Protein AF-A0A6N9TR07-F1 (afdb_monomer)

Mean predicted aligned error: 12.0 Å

Solvent-accessible surface area (backbone atoms only — not comparable to full-atom values): 9710 Å² total; per-residue (Å²): 138,83,46,54,60,79,82,47,52,89,30,38,37,91,89,38,83,56,28,36,46,48,57,87,71,47,67,64,50,54,46,50,70,76,35,57,68,59,59,42,50,56,56,32,53,70,64,46,66,79,56,74,81,61,88,52,68,69,60,45,54,52,50,51,54,51,48,40,55,45,44,37,52,46,45,49,59,71,68,31,60,33,25,37,43,31,35,38,37,31,66,84,80,42,35,33,34,42,28,30,69,74,42,97,60,66,50,77,41,55,51,90,62,45,48,39,38,31,54,90,52,30,29,41,35,42,94,93,44,66,32,39,42,62,61,87,51,50,54,58,51,59,55,70,44,83,91,61,70,73,43,67,42,86,54,73,65,23,49,52,49,52,52,52,41,54,54,51,40,54,62,50,64,104

pLDDT: mean 71.45, std 15.42, range [40.66, 93.44]

Organism: Dissulfurirhabdus thermomarina (NCBI:txid1765737)

Foldseek 3Di:
DAFDCVVQVVQADPVDNQKGKDAPPDPVLVCCLVCVPVVLVVQLVVVCVVLPPDPDPVVSVVSSVVSSVCSSVVCCVPVFPQAARMWMAGNVQQKIWGHGSPDPGTDIDRVVQWAWEAEPFTWIDHDPDIHGYHLVCVLVCVNRDPPHDHHFDDDPVSVVSVVVSVVVNVVRRD

Nearest PDB structures (foldseek):
  8b6f-assembly1_A6  TM=5.360E-01  e=3.672E-02  Tetrahymena thermophila SB210
  7w5z-assembly1_b  TM=3.096E-01  e=2.858E-02  Tetrahymena thermophila
  8gym-assembly1_b  TM=3.052E-01  e=2.258E-01  Tetrahymena thermophila SB210
  8bqs-assembly1_Do  TM=2.911E-01  e=1.757E-01  Tetrahymena thermophila SB210
  8gym-assembly1_T7  TM=3.828E-01  e=3.781E+00  Tetrahymena thermophila SB210

Radius of gyration: 19.46 Å; Cα contacts (8 Å, |Δi|>4): 229; chains: 1; bounding box: 45×35×60 Å

Structure (mmCIF, N/CA/C/O backbone):
data_AF-A0A6N9TR07-F1
#
_entry.id   AF-A0A6N9TR07-F1
#
loop_
_atom_site.group_PDB
_atom_site.id
_atom_site.type_symbol
_atom_site.label_atom_id
_atom_site.label_alt_id
_atom_site.label_comp_id
_atom_site.label_asym_id
_atom_site.label_entity_id
_atom_site.label_seq_id
_atom_site.pdbx_PDB_ins_code
_atom_site.Cartn_x
_atom_site.Cartn_y
_atom_site.Cartn_z
_atom_site.occupancy
_atom_site.B_iso_or_equiv
_atom_site.auth_seq_id
_atom_site.auth_comp_id
_atom_site.auth_asym_id
_atom_site.auth_atom_id
_atom_site.pdbx_PDB_model_num
ATOM 1 N N . MET A 1 1 ? -9.489 -8.474 19.085 1.00 40.66 1 MET A N 1
ATOM 2 C CA . MET A 1 1 ? -8.498 -8.009 20.083 1.00 40.66 1 MET A CA 1
ATOM 3 C C . MET A 1 1 ? -7.855 -6.743 19.539 1.00 40.66 1 MET A C 1
ATOM 5 O O . MET A 1 1 ? -7.512 -6.731 18.364 1.00 40.66 1 MET A O 1
ATOM 9 N N . VAL A 1 2 ? -7.823 -5.672 20.336 1.00 45.69 2 VAL A N 1
ATOM 10 C CA . VAL A 1 2 ? -7.527 -4.293 19.898 1.00 45.69 2 VAL A CA 1
ATOM 11 C C . VAL A 1 2 ? -6.068 -3.963 20.218 1.00 45.69 2 VAL A C 1
ATOM 13 O O . VAL A 1 2 ? -5.644 -4.124 21.358 1.00 45.69 2 VAL A O 1
ATOM 16 N N . VAL A 1 3 ? -5.297 -3.527 19.221 1.00 53.12 3 VAL A N 1
ATOM 17 C CA . VAL A 1 3 ? -3.888 -3.139 19.392 1.00 53.12 3 VAL A CA 1
ATOM 18 C C . VAL A 1 3 ? -3.783 -1.889 20.285 1.00 53.12 3 VAL A C 1
ATOM 20 O O . VAL A 1 3 ? -4.550 -0.946 20.080 1.00 53.12 3 VAL A O 1
ATOM 23 N N . PRO A 1 4 ? -2.846 -1.830 21.255 1.00 53.12 4 PRO A N 1
ATOM 24 C CA . PRO A 1 4 ? -2.634 -0.657 22.093 1.00 53.12 4 PRO A CA 1
ATOM 25 C C . PRO A 1 4 ? -2.437 0.628 21.267 1.00 53.12 4 PRO A C 1
ATOM 27 O O . PRO A 1 4 ? -1.403 0.850 20.630 1.00 53.12 4 PRO A O 1
ATOM 30 N N . ILE A 1 5 ? -3.422 1.529 21.346 1.00 56.47 5 ILE A N 1
ATOM 31 C CA . ILE A 1 5 ? -3.503 2.798 20.596 1.00 56.47 5 ILE A CA 1
ATOM 32 C C . ILE A 1 5 ? -2.249 3.676 20.785 1.00 56.47 5 ILE A C 1
ATOM 34 O O . ILE A 1 5 ? -1.885 4.439 19.892 1.00 56.47 5 ILE A O 1
ATOM 38 N N . LYS A 1 6 ? -1.512 3.538 21.902 1.00 57.69 6 LYS A N 1
ATOM 39 C CA . LYS A 1 6 ? -0.297 4.329 22.189 1.00 57.69 6 LYS A CA 1
ATOM 40 C C . LYS A 1 6 ? 0.769 4.249 21.087 1.00 57.69 6 LYS A C 1
ATOM 42 O O . LYS A 1 6 ? 1.360 5.277 20.773 1.00 57.69 6 LYS A O 1
ATOM 47 N N . LYS A 1 7 ? 0.997 3.078 20.475 1.00 62.31 7 LYS A N 1
ATOM 48 C CA . LYS A 1 7 ? 1.994 2.912 19.390 1.00 62.31 7 LYS A CA 1
ATOM 49 C C . LYS A 1 7 ? 1.480 3.399 18.026 1.00 62.31 7 LYS A C 1
ATOM 51 O O . LYS A 1 7 ? 2.272 3.595 17.105 1.00 62.31 7 LYS A O 1
ATOM 56 N N . LEU A 1 8 ? 0.170 3.625 17.910 1.00 69.50 8 LEU A N 1
ATOM 57 C CA . LEU A 1 8 ? -0.511 4.064 16.691 1.00 69.50 8 LEU A CA 1
ATOM 58 C C . LEU A 1 8 ? -0.789 5.573 16.668 1.00 69.50 8 LEU A C 1
ATOM 60 O O . LEU A 1 8 ? -0.996 6.111 15.586 1.00 69.50 8 LEU A O 1
ATOM 64 N N . LYS A 1 9 ? -0.704 6.270 17.815 1.00 72.00 9 LYS A N 1
ATOM 65 C CA . LYS A 1 9 ? -0.893 7.733 17.924 1.00 72.00 9 LYS A CA 1
ATOM 66 C C . LYS A 1 9 ? -0.090 8.540 16.903 1.00 72.00 9 LYS A C 1
ATOM 68 O O . LYS A 1 9 ? -0.567 9.552 16.421 1.00 72.00 9 LYS A O 1
ATOM 73 N N . ARG A 1 10 ? 1.110 8.077 16.534 1.00 77.12 10 ARG A N 1
ATOM 74 C CA . ARG A 1 10 ? 1.965 8.751 15.538 1.00 77.12 10 ARG A CA 1
ATOM 75 C C . ARG A 1 10 ? 1.382 8.787 14.119 1.00 77.12 10 ARG A C 1
ATOM 77 O O . ARG A 1 10 ? 1.905 9.510 13.283 1.00 77.12 10 ARG A O 1
ATOM 84 N N . PHE A 1 11 ? 0.388 7.945 13.843 1.00 80.81 11 PHE A N 1
ATOM 85 C CA . PHE A 1 11 ? -0.334 7.881 12.575 1.00 80.81 11 PHE A CA 1
ATOM 86 C C . PHE A 1 11 ? -1.740 8.464 12.699 1.00 80.81 11 PHE A C 1
ATOM 88 O O . PHE A 1 11 ? -2.471 8.479 11.725 1.00 80.81 11 PHE A O 1
ATOM 95 N N . GLN A 1 12 ? -2.161 8.901 13.881 1.00 83.81 12 GLN A N 1
ATOM 96 C CA . GLN A 1 12 ? -3.470 9.507 14.068 1.00 83.81 12 GLN A CA 1
ATOM 97 C C . GLN A 1 12 ? -3.422 10.949 13.552 1.00 83.81 12 GLN A C 1
ATOM 99 O O . GLN A 1 12 ? -2.448 11.659 13.802 1.00 83.81 12 GLN A O 1
ATOM 104 N N . SER A 1 13 ? -4.442 11.371 12.806 1.00 84.44 13 SER A N 1
ATOM 105 C CA . SER A 1 13 ? -4.528 12.738 12.294 1.00 84.44 13 SER A CA 1
ATOM 106 C C . SER A 1 13 ? -4.644 13.730 13.450 1.00 84.44 13 SER A C 1
ATOM 108 O O . SER A 1 13 ? -5.431 13.522 14.374 1.00 84.44 13 SER A O 1
ATOM 110 N N . GLU A 1 14 ? -3.894 14.831 13.378 1.00 82.19 14 GLU A N 1
ATOM 111 C CA . GLU A 1 14 ? -3.935 15.909 14.377 1.00 82.19 14 GLU A CA 1
ATOM 112 C C . GLU A 1 14 ? -5.315 16.581 14.431 1.00 82.19 14 GLU A C 1
ATOM 114 O O . GLU A 1 14 ? -5.766 17.000 15.493 1.00 82.19 14 GLU A O 1
ATOM 119 N N . ASN A 1 15 ? -6.015 16.616 13.292 1.00 83.44 15 ASN A N 1
ATOM 120 C CA . ASN A 1 15 ? -7.305 17.290 13.149 1.00 83.44 15 ASN A CA 1
ATOM 121 C C . ASN A 1 15 ? -8.503 16.387 13.470 1.00 83.44 15 ASN A C 1
ATOM 123 O O . ASN A 1 15 ? -9.585 16.888 13.767 1.00 83.44 15 ASN A O 1
ATOM 127 N N . ASN A 1 16 ? -8.350 15.062 13.369 1.00 84.88 16 ASN A N 1
ATOM 128 C CA . ASN A 1 16 ? -9.442 14.126 13.626 1.00 84.88 16 ASN A CA 1
ATOM 129 C C . ASN A 1 16 ? -8.914 12.811 14.225 1.00 84.88 16 ASN A C 1
ATOM 131 O O . ASN A 1 16 ? -8.283 12.028 13.510 1.00 84.88 16 ASN A O 1
ATOM 135 N N . PRO A 1 17 ? -9.229 12.504 15.497 1.00 85.56 17 PRO A N 1
ATOM 136 C CA . PRO A 1 17 ? -8.739 11.297 16.151 1.00 85.56 17 PRO A CA 1
ATOM 137 C C . PRO A 1 17 ? -9.278 9.997 15.529 1.00 85.56 17 PRO A C 1
ATOM 139 O O . PRO A 1 17 ? -8.696 8.938 15.750 1.00 85.56 17 PRO A O 1
ATOM 142 N N . ASN A 1 18 ? -10.351 10.031 14.740 1.00 86.94 18 ASN A N 1
ATOM 143 C CA . ASN A 1 18 ? -10.876 8.828 14.085 1.00 86.94 18 ASN A CA 1
ATOM 144 C C . ASN A 1 18 ? -10.153 8.487 12.775 1.00 86.94 18 ASN A C 1
ATOM 146 O O . ASN A 1 18 ? -10.372 7.411 12.221 1.00 86.94 18 ASN A O 1
ATOM 150 N N . VAL A 1 19 ? -9.279 9.375 12.289 1.00 87.88 19 VAL A N 1
ATOM 151 C CA . VAL A 1 19 ? -8.564 9.202 11.023 1.00 87.88 19 VAL A CA 1
ATOM 152 C C . VAL A 1 19 ? -7.120 8.798 11.284 1.00 87.88 19 VAL A C 1
ATOM 154 O O . VAL A 1 19 ? -6.382 9.488 11.987 1.00 87.88 19 VAL A O 1
ATOM 157 N N . PHE A 1 20 ? -6.701 7.700 10.664 1.00 89.31 20 PHE A N 1
ATOM 158 C CA . PHE A 1 20 ? -5.312 7.266 10.610 1.00 89.31 20 PHE A CA 1
ATOM 159 C C . PHE A 1 20 ? -4.710 7.595 9.250 1.00 89.31 20 PHE A C 1
ATOM 161 O O . PHE A 1 20 ? -5.262 7.241 8.215 1.00 89.31 20 PHE A O 1
ATOM 168 N N . VAL A 1 21 ? -3.558 8.249 9.258 1.00 87.88 21 VAL A N 1
ATOM 169 C CA . VAL A 1 21 ? -2.809 8.700 8.094 1.00 87.88 21 VAL A CA 1
ATOM 170 C C . VAL A 1 21 ? -1.481 7.951 8.039 1.00 87.88 21 VAL A C 1
ATOM 172 O O . VAL A 1 21 ? -0.665 8.005 8.961 1.00 87.88 21 VAL A O 1
ATOM 175 N N . PHE A 1 22 ? -1.245 7.267 6.927 1.00 85.88 22 PHE A N 1
ATOM 176 C CA . PHE A 1 22 ? -0.006 6.558 6.632 1.00 85.88 22 PHE A CA 1
ATOM 177 C C . PHE A 1 22 ? 0.634 7.171 5.397 1.00 85.88 22 PHE A C 1
ATOM 179 O O . PHE A 1 22 ? 0.014 7.214 4.338 1.00 85.88 22 PHE A O 1
ATOM 186 N N . GLY A 1 23 ? 1.874 7.632 5.513 1.00 73.81 23 GLY A N 1
ATOM 187 C CA . GLY A 1 23 ? 2.553 8.362 4.445 1.00 73.81 23 GLY A CA 1
ATOM 188 C C . GLY A 1 23 ? 2.983 9.758 4.881 1.00 73.81 23 GLY A C 1
ATOM 189 O O . GLY A 1 23 ? 3.031 10.048 6.072 1.00 73.81 23 GLY A O 1
ATOM 190 N N . GLU A 1 24 ? 3.390 10.583 3.918 1.00 59.84 24 GLU A N 1
ATOM 191 C CA . GLU A 1 24 ? 3.980 11.932 4.093 1.00 59.84 24 GLU A CA 1
ATOM 192 C C . GLU A 1 24 ? 5.311 12.035 4.880 1.00 59.84 24 GLU A C 1
ATOM 194 O O . GLU A 1 24 ? 5.950 13.082 4.842 1.00 59.84 24 GLU A O 1
ATOM 199 N N . LYS A 1 25 ? 5.832 10.952 5.484 1.00 52.66 25 LYS A N 1
ATOM 200 C CA . LYS A 1 25 ? 7.207 10.902 6.049 1.00 52.66 25 LYS A CA 1
ATOM 201 C C . LYS A 1 25 ? 8.138 9.855 5.434 1.00 52.66 25 LYS A C 1
ATOM 203 O O . LYS A 1 25 ? 9.300 9.774 5.827 1.00 52.66 25 LYS A O 1
ATOM 208 N N . SER A 1 26 ? 7.667 9.036 4.493 1.00 52.06 26 SER A N 1
ATOM 209 C CA . SER A 1 26 ? 8.541 8.044 3.860 1.00 52.06 26 SER A CA 1
ATOM 210 C C . SER A 1 26 ? 9.559 8.759 2.971 1.00 52.06 26 SER A C 1
ATOM 212 O O . SER A 1 26 ? 9.189 9.370 1.966 1.00 52.06 26 SER A O 1
ATOM 214 N N . VAL A 1 27 ? 10.842 8.681 3.342 1.00 54.25 27 VAL A N 1
ATOM 215 C CA . VAL A 1 27 ? 11.964 9.281 2.595 1.00 54.25 27 VAL A CA 1
ATOM 216 C C . VAL A 1 27 ? 11.920 8.851 1.130 1.00 54.25 27 VAL A C 1
ATOM 218 O O . VAL A 1 27 ? 12.148 9.666 0.245 1.00 54.25 27 VAL A O 1
ATOM 221 N N . LEU A 1 28 ? 11.539 7.597 0.868 1.00 52.94 28 LEU A N 1
ATOM 222 C CA . LEU A 1 28 ? 11.411 7.054 -0.480 1.00 52.94 28 LEU A CA 1
ATOM 223 C C . LEU A 1 28 ? 10.208 7.636 -1.239 1.00 52.94 28 LEU A C 1
ATOM 225 O O . LEU A 1 28 ? 10.355 7.974 -2.407 1.00 52.94 28 LEU A O 1
ATOM 229 N N . ALA A 1 29 ? 9.042 7.801 -0.599 1.00 55.69 29 ALA A N 1
ATOM 230 C CA . ALA A 1 29 ? 7.888 8.455 -1.230 1.00 55.69 29 ALA A CA 1
ATOM 231 C C . ALA A 1 29 ? 8.213 9.899 -1.609 1.00 55.69 29 ALA A C 1
ATOM 233 O O . ALA A 1 29 ? 7.951 10.319 -2.731 1.00 55.69 29 ALA A O 1
ATOM 234 N N . ASN A 1 30 ? 8.829 10.629 -0.679 1.00 57.91 30 ASN A N 1
ATOM 235 C CA . ASN A 1 30 ? 9.204 12.021 -0.877 1.00 57.91 30 ASN A CA 1
ATOM 236 C C . ASN A 1 30 ? 10.288 12.144 -1.961 1.00 57.91 30 ASN A C 1
ATOM 238 O O . ASN A 1 30 ? 10.192 12.983 -2.847 1.00 57.91 30 ASN A O 1
ATOM 242 N N . TRP A 1 31 ? 11.278 11.248 -1.965 1.00 60.28 31 TRP A N 1
ATOM 243 C CA . TRP A 1 31 ? 12.305 11.204 -3.005 1.00 60.28 31 TRP A CA 1
ATOM 244 C C . TRP A 1 31 ? 11.723 10.871 -4.387 1.00 60.28 31 TRP A C 1
ATOM 246 O O . TRP A 1 31 ? 12.051 11.546 -5.355 1.00 60.28 31 TRP A O 1
ATOM 256 N N . VAL A 1 32 ? 10.816 9.892 -4.496 1.00 58.72 32 VAL A N 1
ATOM 257 C CA . VAL A 1 32 ? 10.156 9.537 -5.769 1.00 58.72 32 VAL A CA 1
ATOM 258 C C . VAL A 1 32 ? 9.274 10.679 -6.283 1.00 58.72 32 VAL A C 1
ATOM 260 O O . VAL A 1 32 ? 9.278 10.949 -7.483 1.00 58.72 32 VAL A O 1
ATOM 263 N N . LEU A 1 33 ? 8.549 11.364 -5.392 1.00 58.53 33 LEU A N 1
ATOM 264 C CA . LEU A 1 33 ? 7.740 12.537 -5.736 1.00 58.53 33 LEU A CA 1
ATOM 265 C C . LEU A 1 33 ? 8.601 13.719 -6.205 1.00 58.53 33 LEU A C 1
ATOM 267 O O . LEU A 1 33 ? 8.232 14.394 -7.162 1.00 58.53 33 LEU A O 1
ATOM 271 N N . ASN A 1 34 ? 9.758 13.937 -5.576 1.00 58.91 34 ASN A N 1
ATOM 272 C CA . ASN A 1 34 ? 10.633 15.077 -5.869 1.00 58.91 34 ASN A CA 1
ATOM 273 C C . ASN A 1 34 ? 11.663 14.799 -6.981 1.00 58.91 34 ASN A C 1
ATOM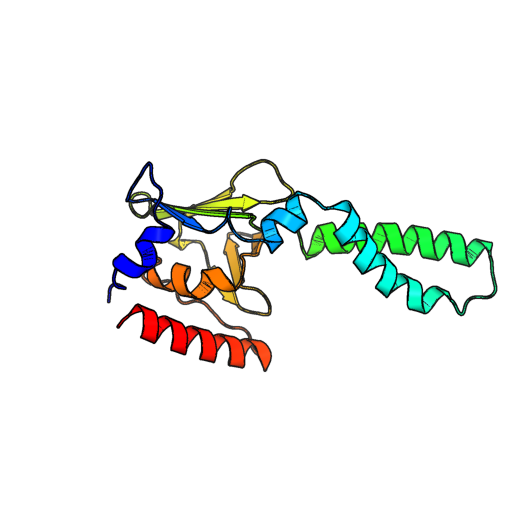 275 O O . ASN A 1 34 ? 12.214 15.737 -7.557 1.00 58.91 34 ASN A O 1
ATOM 279 N N . HIS A 1 35 ? 11.930 13.531 -7.315 1.00 58.59 35 HIS A N 1
ATOM 280 C CA . HIS A 1 35 ? 12.937 13.130 -8.308 1.00 58.59 35 HIS A CA 1
ATOM 281 C C . HIS A 1 35 ? 12.427 12.090 -9.332 1.00 58.59 35 HIS A C 1
ATOM 283 O O . HIS A 1 35 ? 13.069 11.051 -9.554 1.00 58.59 35 HIS A O 1
ATOM 289 N N . PRO A 1 36 ? 11.315 12.365 -10.041 1.00 54.97 36 PRO A N 1
ATOM 290 C CA . PRO A 1 36 ? 10.782 11.454 -11.058 1.00 54.97 36 PRO A CA 1
ATOM 291 C C . PRO A 1 36 ? 11.791 11.183 -12.193 1.00 54.97 36 PRO A C 1
ATOM 293 O O . PRO A 1 36 ? 11.891 10.060 -12.690 1.00 54.97 36 PRO A O 1
ATOM 296 N N . PHE A 1 37 ? 12.607 12.181 -12.547 1.00 49.41 37 PHE A N 1
ATOM 297 C CA . PHE A 1 37 ? 13.623 12.096 -13.603 1.00 49.41 37 PHE A CA 1
ATOM 298 C C . PHE A 1 37 ? 14.809 11.169 -13.259 1.00 49.41 37 PHE A C 1
ATOM 300 O O . PHE A 1 37 ? 15.287 10.410 -14.105 1.00 49.41 37 PHE A O 1
ATOM 307 N N . TRP A 1 38 ? 15.270 11.171 -12.005 1.00 51.03 38 TRP A N 1
ATOM 308 C CA . TRP A 1 38 ? 16.371 10.306 -11.557 1.00 51.03 38 TRP A CA 1
ATOM 309 C C . TRP A 1 38 ? 15.957 8.835 -11.499 1.00 51.03 38 TRP A C 1
ATOM 311 O O . TRP A 1 38 ? 16.716 7.956 -11.905 1.00 51.03 38 TRP A O 1
ATOM 321 N N . THR A 1 39 ? 14.722 8.569 -11.069 1.00 53.56 39 THR A N 1
ATOM 322 C CA . THR A 1 39 ? 14.156 7.212 -11.017 1.00 53.56 39 THR A CA 1
ATOM 323 C C . THR A 1 39 ? 14.097 6.587 -12.414 1.00 53.56 39 THR A C 1
ATOM 325 O O . THR A 1 39 ? 14.546 5.460 -12.620 1.00 53.56 39 THR A O 1
ATOM 328 N N . ALA A 1 40 ? 13.617 7.356 -13.394 1.00 53.97 40 ALA A N 1
ATOM 329 C CA . ALA A 1 40 ? 13.631 6.991 -14.806 1.00 53.97 40 ALA A CA 1
ATOM 330 C C . ALA A 1 40 ? 15.053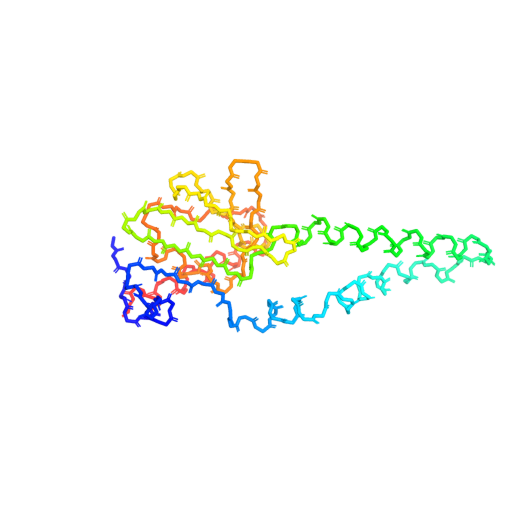 6.694 -15.330 1.00 53.97 40 ALA A C 1
ATOM 332 O O . ALA A 1 40 ? 15.260 5.712 -16.041 1.00 53.97 40 ALA A O 1
ATOM 333 N N . SER A 1 41 ? 16.044 7.491 -14.924 1.00 53.28 41 SER A N 1
ATOM 334 C CA . SER A 1 41 ? 17.431 7.380 -15.399 1.00 53.28 41 SER A CA 1
ATOM 335 C C . SER A 1 41 ? 18.163 6.124 -14.899 1.00 53.28 41 SER A C 1
ATOM 337 O O . SER A 1 41 ? 18.944 5.529 -15.641 1.00 53.28 41 SER A O 1
ATOM 339 N N . ILE A 1 42 ? 17.890 5.662 -13.674 1.00 56.75 42 ILE A N 1
ATOM 340 C CA . ILE A 1 42 ? 18.491 4.427 -13.128 1.00 56.75 42 ILE A CA 1
ATOM 341 C C . ILE A 1 42 ? 17.985 3.187 -13.880 1.00 56.75 42 ILE A C 1
ATOM 343 O O . ILE A 1 42 ? 18.759 2.294 -14.217 1.00 56.75 42 ILE A O 1
ATOM 347 N N . LEU A 1 43 ? 16.689 3.138 -14.183 1.00 53.53 43 LEU A N 1
ATOM 348 C CA . LEU A 1 43 ? 16.073 2.029 -14.921 1.00 53.53 43 LEU A CA 1
ATOM 349 C C . LEU A 1 43 ? 16.589 1.934 -16.358 1.00 53.53 43 LEU A C 1
ATOM 351 O O . LEU A 1 43 ? 16.817 0.844 -16.879 1.00 53.53 43 LEU A O 1
ATOM 355 N N . VAL A 1 44 ? 16.831 3.091 -16.963 1.00 53.25 44 VAL A N 1
ATOM 356 C CA . VAL A 1 44 ? 17.495 3.222 -18.256 1.00 53.25 44 VAL 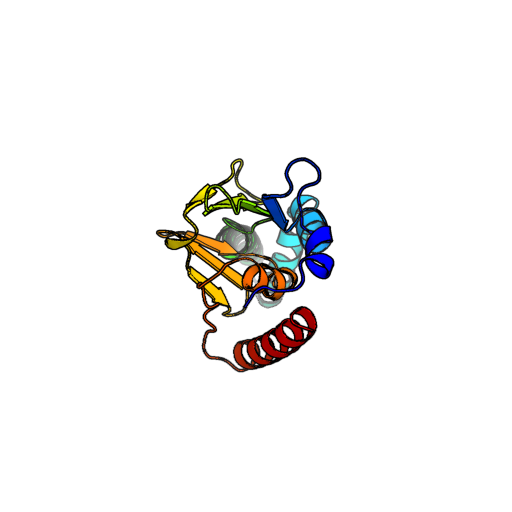A CA 1
ATOM 357 C C . VAL A 1 44 ? 18.923 2.683 -18.205 1.00 53.25 44 VAL A C 1
ATOM 359 O O . VAL A 1 44 ? 19.313 1.945 -19.102 1.00 53.25 44 VAL A O 1
ATOM 362 N N . PHE A 1 45 ? 19.703 3.009 -17.170 1.00 53.19 45 PHE A N 1
ATOM 363 C CA . PHE A 1 45 ? 21.093 2.560 -17.052 1.00 53.19 45 PHE A CA 1
ATOM 364 C C . PHE A 1 45 ? 21.208 1.026 -17.072 1.00 53.19 45 PHE A C 1
ATOM 366 O O . PHE A 1 45 ? 22.010 0.477 -17.826 1.00 53.19 45 PHE A O 1
ATOM 373 N N . PHE A 1 46 ? 20.339 0.322 -16.338 1.00 50.56 46 PHE A N 1
ATOM 374 C CA . PHE A 1 46 ? 20.275 -1.146 -16.380 1.00 50.56 46 PHE A CA 1
ATOM 375 C C . PHE A 1 46 ? 19.811 -1.696 -17.736 1.00 50.56 46 PHE A C 1
ATOM 377 O O . PHE A 1 46 ? 20.215 -2.792 -18.123 1.00 50.56 46 PHE A O 1
ATOM 384 N N . ALA A 1 47 ? 19.003 -0.938 -18.477 1.00 52.38 47 ALA A N 1
ATOM 385 C CA . ALA A 1 47 ? 18.551 -1.312 -19.813 1.00 52.38 47 ALA A CA 1
ATOM 386 C C . ALA A 1 47 ? 19.586 -1.012 -20.919 1.00 52.38 47 ALA A C 1
ATOM 388 O O . ALA A 1 47 ? 19.520 -1.608 -21.992 1.00 52.38 47 ALA A O 1
ATOM 389 N N . ILE A 1 48 ? 20.560 -0.127 -20.667 1.00 50.94 48 ILE A N 1
ATOM 390 C CA . ILE A 1 48 ? 21.626 0.250 -21.613 1.00 50.94 48 ILE A CA 1
ATOM 391 C C . ILE A 1 48 ? 22.762 -0.781 -21.656 1.00 50.94 48 ILE A C 1
ATOM 393 O O . ILE A 1 48 ? 23.349 -0.970 -22.719 1.00 50.94 48 ILE A O 1
ATOM 397 N N . VAL A 1 49 ? 23.067 -1.489 -20.564 1.00 54.06 49 VAL A N 1
ATOM 398 C CA . VAL A 1 49 ? 24.137 -2.513 -20.525 1.00 54.06 49 VAL A CA 1
ATOM 399 C C . VAL A 1 49 ? 24.100 -3.505 -21.715 1.00 54.06 49 VAL A C 1
ATOM 401 O O . VAL A 1 49 ? 25.153 -3.735 -22.311 1.00 54.06 49 VAL A O 1
ATOM 404 N N . PRO A 1 50 ? 22.941 -4.029 -22.166 1.00 50.72 50 PRO A N 1
ATOM 405 C CA . PRO A 1 50 ? 22.879 -4.897 -23.350 1.00 50.72 50 PRO A CA 1
ATOM 406 C C . PRO A 1 50 ? 23.082 -4.198 -24.714 1.00 50.72 50 PRO A C 1
ATOM 408 O O . PRO A 1 50 ? 23.263 -4.885 -25.713 1.00 50.72 50 PRO A O 1
ATOM 411 N N . THR A 1 51 ? 23.089 -2.861 -24.803 1.00 51.25 51 THR A N 1
ATOM 412 C CA . THR A 1 51 ? 23.262 -2.124 -26.081 1.00 51.25 51 THR A CA 1
ATOM 413 C C . THR A 1 51 ? 24.721 -1.911 -26.499 1.00 51.25 51 THR A C 1
ATOM 415 O O . THR A 1 51 ? 25.001 -1.542 -27.644 1.00 51.25 51 THR A O 1
ATOM 418 N N . VAL A 1 52 ? 25.676 -2.166 -25.600 1.00 52.97 52 VAL A N 1
ATOM 419 C CA . VAL A 1 52 ? 27.102 -1.879 -25.825 1.00 52.97 52 VAL A CA 1
ATOM 420 C C . VAL A 1 52 ? 27.718 -2.800 -26.897 1.00 52.97 52 VAL A C 1
ATOM 422 O O . VAL A 1 52 ? 28.643 -2.382 -27.594 1.00 52.97 52 VAL A O 1
ATOM 425 N N . SER A 1 53 ? 27.142 -3.984 -27.139 1.00 56.28 53 SER A N 1
ATOM 426 C CA . SER A 1 53 ? 27.643 -5.013 -28.070 1.00 56.28 53 SER A CA 1
ATOM 427 C C . SER A 1 53 ? 27.247 -4.847 -29.550 1.00 56.28 53 SER A C 1
ATOM 429 O O . SER A 1 53 ? 27.704 -5.622 -30.385 1.00 56.28 53 SER A O 1
ATOM 431 N N . CYS A 1 54 ? 26.423 -3.860 -29.915 1.00 54.97 54 CYS A N 1
ATOM 432 C CA . CYS A 1 54 ? 25.940 -3.698 -31.297 1.00 54.97 54 CYS A CA 1
ATOM 433 C C . CYS A 1 54 ? 26.893 -2.822 -32.149 1.00 54.97 54 CYS A C 1
ATOM 435 O O . CYS A 1 54 ? 27.286 -1.747 -31.715 1.00 54.97 54 CYS A O 1
ATOM 437 N N . SER A 1 55 ? 27.317 -3.221 -33.349 1.00 64.31 55 SER A N 1
ATOM 438 C CA . SER A 1 55 ? 28.282 -2.438 -34.159 1.00 64.31 55 SER A CA 1
ATOM 439 C C . SER A 1 55 ? 27.648 -1.309 -34.987 1.00 64.31 55 SER A C 1
ATOM 441 O O . SER A 1 55 ? 28.345 -0.375 -35.383 1.00 64.31 55 SER A O 1
ATOM 443 N N . ASP A 1 56 ? 26.333 -1.349 -35.207 1.00 69.06 56 ASP A N 1
ATOM 444 C CA . ASP A 1 56 ? 25.610 -0.382 -36.036 1.00 69.06 56 ASP A CA 1
ATOM 445 C C . ASP A 1 56 ? 25.194 0.866 -35.233 1.00 69.06 56 ASP A C 1
ATOM 447 O O . ASP A 1 56 ? 24.450 0.790 -34.250 1.00 69.06 56 ASP A O 1
ATOM 451 N N . ARG A 1 57 ? 25.685 2.039 -35.660 1.00 59.59 57 ARG A N 1
ATOM 452 C CA . ARG A 1 57 ? 25.463 3.337 -34.999 1.00 59.59 57 ARG A CA 1
ATOM 453 C C . ARG A 1 57 ? 24.012 3.814 -35.058 1.00 59.59 57 ARG A C 1
ATOM 455 O O . ARG A 1 57 ? 23.532 4.345 -34.057 1.00 59.59 57 ARG A O 1
ATOM 462 N N . PHE A 1 58 ? 23.325 3.654 -36.188 1.00 56.41 58 PHE A N 1
ATOM 463 C CA . PHE A 1 58 ? 21.941 4.125 -36.335 1.00 56.41 58 PHE A CA 1
ATOM 464 C C . PHE A 1 58 ? 20.987 3.230 -35.547 1.00 56.41 58 PHE A C 1
ATOM 466 O O . PHE A 1 58 ? 20.122 3.721 -34.815 1.00 56.41 58 PHE A O 1
ATOM 473 N N . LEU A 1 59 ? 21.213 1.919 -35.615 1.00 55.00 59 LEU A N 1
ATOM 474 C CA . LEU A 1 59 ? 20.443 0.939 -34.862 1.00 55.00 59 LEU A CA 1
ATOM 475 C C . LEU A 1 59 ? 20.651 1.098 -33.345 1.00 55.00 59 LEU A C 1
ATOM 477 O O . LEU A 1 59 ? 19.682 1.051 -32.588 1.00 55.00 59 LEU A O 1
ATOM 481 N N . LYS A 1 60 ? 21.878 1.391 -32.889 1.00 57.59 60 LYS A N 1
ATOM 482 C CA . LYS A 1 60 ? 22.170 1.715 -31.480 1.00 57.59 60 LYS A CA 1
ATOM 483 C C . LYS A 1 60 ? 21.364 2.906 -30.967 1.00 57.59 60 LYS A C 1
ATOM 485 O O . LYS A 1 60 ? 20.759 2.809 -29.903 1.00 57.59 60 LYS A O 1
ATOM 490 N N . VAL A 1 61 ? 21.338 4.016 -31.706 1.00 54.97 61 VAL A N 1
ATOM 491 C CA . VAL A 1 61 ? 20.615 5.230 -31.286 1.00 54.97 61 VAL A CA 1
ATOM 492 C C . VAL A 1 61 ? 19.110 4.967 -31.206 1.00 54.97 61 VAL A C 1
ATOM 494 O O . VAL A 1 61 ? 18.472 5.347 -30.223 1.00 54.97 61 VAL A O 1
ATOM 497 N N . PHE A 1 62 ? 18.547 4.250 -32.181 1.00 56.22 62 PHE A N 1
ATOM 498 C CA . PHE A 1 62 ? 17.126 3.905 -32.188 1.00 56.22 62 PHE A CA 1
ATOM 499 C C . PHE A 1 62 ? 16.741 2.931 -31.060 1.00 56.22 62 PHE A C 1
ATOM 501 O O . PHE A 1 62 ? 15.722 3.132 -30.392 1.00 56.22 62 PHE A O 1
ATOM 508 N N . ILE A 1 63 ? 17.568 1.910 -30.799 1.00 54.16 63 ILE A N 1
ATOM 509 C CA . ILE A 1 63 ? 17.362 0.949 -29.705 1.00 54.16 63 ILE A CA 1
ATOM 510 C C . ILE A 1 63 ? 17.469 1.646 -28.350 1.00 54.16 63 ILE A C 1
ATOM 512 O O . ILE A 1 63 ? 16.601 1.438 -27.507 1.00 54.16 63 ILE A O 1
ATOM 516 N N . VAL A 1 64 ? 18.470 2.502 -28.130 1.00 56.09 64 VAL A N 1
ATOM 517 C CA . VAL A 1 64 ? 18.616 3.243 -26.866 1.00 56.09 64 VAL A CA 1
ATOM 518 C C . VAL A 1 64 ? 17.427 4.178 -26.650 1.00 56.09 64 VAL A C 1
ATOM 520 O O . VAL A 1 64 ? 16.832 4.148 -25.577 1.00 56.09 64 VAL A O 1
ATOM 523 N N . PHE A 1 65 ? 17.013 4.942 -27.664 1.00 51.06 65 PHE A N 1
ATOM 524 C CA . PHE A 1 65 ? 15.872 5.859 -27.558 1.00 51.06 65 PHE A CA 1
ATOM 525 C C . PHE A 1 65 ? 14.542 5.129 -27.299 1.00 51.06 65 PHE A C 1
ATOM 527 O O . PHE A 1 65 ? 13.745 5.547 -26.455 1.00 51.06 65 PHE A O 1
ATOM 534 N N . SER A 1 66 ? 14.310 4.005 -27.976 1.00 50.00 66 SER A N 1
ATOM 535 C CA . SER A 1 66 ? 13.091 3.202 -27.806 1.00 50.00 66 SER A CA 1
ATOM 536 C C . SER A 1 66 ? 13.081 2.457 -26.472 1.00 50.00 66 SER A C 1
ATOM 538 O O . SER A 1 66 ? 12.054 2.413 -25.802 1.00 50.00 66 SER A O 1
ATOM 540 N N . THR A 1 67 ? 14.231 1.937 -26.036 1.00 53.00 67 THR A N 1
ATOM 541 C CA . THR A 1 67 ? 14.392 1.261 -24.740 1.00 53.00 67 THR A CA 1
ATOM 542 C C . THR A 1 67 ? 14.282 2.254 -23.586 1.00 53.00 67 THR A C 1
ATOM 544 O O . THR A 1 67 ? 13.692 1.921 -22.565 1.00 53.00 67 THR A O 1
ATOM 547 N N . TYR A 1 68 ? 14.760 3.491 -23.758 1.00 52.25 68 TYR A N 1
ATOM 548 C CA . TYR A 1 68 ? 14.593 4.584 -22.797 1.00 52.25 68 TYR A CA 1
ATOM 549 C C . TYR A 1 68 ? 13.115 4.937 -22.613 1.00 52.25 68 TYR A C 1
ATOM 551 O O . TYR A 1 68 ? 12.585 4.869 -21.505 1.00 52.25 68 TYR A O 1
ATOM 559 N N . ASN A 1 69 ? 12.416 5.224 -23.714 1.00 49.12 69 ASN A N 1
ATOM 560 C CA . ASN A 1 69 ? 10.991 5.545 -23.678 1.00 49.12 69 ASN A CA 1
ATOM 561 C C . ASN A 1 69 ? 10.142 4.364 -23.190 1.00 49.12 69 ASN A C 1
ATOM 563 O O . ASN A 1 69 ? 9.201 4.567 -22.426 1.00 49.12 69 ASN A O 1
ATOM 567 N N . TYR A 1 70 ? 10.495 3.129 -23.560 1.00 47.16 70 TYR A N 1
ATOM 568 C CA . TYR A 1 70 ? 9.815 1.926 -23.090 1.00 47.16 70 TYR A CA 1
ATOM 569 C C . TYR A 1 70 ? 10.082 1.654 -21.608 1.00 47.16 70 TYR A C 1
ATOM 571 O O . TYR A 1 70 ? 9.128 1.439 -20.876 1.00 47.16 70 TYR A O 1
ATOM 579 N N . ALA A 1 71 ? 11.324 1.721 -21.122 1.00 52.66 71 ALA A N 1
ATOM 580 C CA . ALA A 1 71 ? 11.658 1.496 -19.712 1.00 52.66 71 ALA A CA 1
ATOM 581 C C . ALA A 1 71 ? 11.032 2.559 -18.800 1.00 52.66 71 ALA A C 1
ATOM 583 O O . ALA A 1 71 ? 10.527 2.224 -17.730 1.00 52.66 71 ALA A O 1
ATOM 584 N N . ILE A 1 72 ? 10.982 3.817 -19.244 1.00 50.66 72 ILE A N 1
ATOM 585 C CA . ILE A 1 72 ? 10.309 4.903 -18.523 1.00 50.66 72 ILE A CA 1
ATOM 586 C C . ILE A 1 72 ? 8.797 4.723 -18.556 1.00 50.66 72 ILE A C 1
ATOM 588 O O . ILE A 1 72 ? 8.162 4.792 -17.508 1.00 50.66 72 ILE A O 1
ATOM 592 N N . ALA A 1 73 ? 8.209 4.428 -19.717 1.00 44.78 73 ALA A N 1
ATOM 593 C CA . ALA A 1 73 ? 6.777 4.170 -19.821 1.00 44.78 73 ALA A CA 1
ATOM 594 C C . ALA A 1 73 ? 6.355 2.909 -19.048 1.00 44.78 73 ALA A C 1
ATOM 596 O O . ALA A 1 73 ? 5.265 2.890 -18.478 1.00 44.78 73 ALA A O 1
ATOM 597 N N . LEU A 1 74 ? 7.206 1.880 -18.993 1.00 46.16 74 LEU A N 1
ATOM 598 C CA . LEU A 1 74 ? 6.987 0.607 -18.307 1.00 46.16 74 LEU A CA 1
ATOM 599 C C . LEU A 1 74 ? 7.168 0.752 -16.794 1.00 46.16 74 LEU A C 1
ATOM 601 O O . LEU A 1 74 ? 6.322 0.279 -16.045 1.00 46.16 74 LEU A O 1
ATOM 605 N N . ALA A 1 75 ? 8.194 1.461 -16.326 1.00 54.09 75 ALA A N 1
ATOM 606 C CA . ALA A 1 75 ? 8.359 1.779 -14.910 1.00 54.09 75 ALA A CA 1
ATOM 607 C C . ALA A 1 75 ? 7.272 2.736 -14.405 1.00 54.09 75 ALA A C 1
ATOM 609 O O . ALA A 1 75 ? 6.685 2.499 -13.350 1.00 54.09 75 ALA A O 1
ATOM 610 N N . ALA A 1 76 ? 6.919 3.757 -15.192 1.00 49.16 76 ALA A N 1
ATOM 611 C CA . ALA A 1 76 ? 5.810 4.655 -14.885 1.00 49.16 76 ALA A CA 1
ATOM 612 C C . ALA A 1 76 ? 4.453 3.923 -14.890 1.00 49.16 76 ALA A C 1
ATOM 614 O O . ALA A 1 76 ? 3.600 4.205 -14.043 1.00 49.16 76 ALA A O 1
ATOM 615 N N . ARG A 1 77 ? 4.242 2.943 -15.788 1.00 43.22 77 ARG A N 1
ATOM 616 C CA . ARG A 1 77 ? 3.019 2.115 -15.812 1.00 43.22 77 ARG A CA 1
ATOM 617 C C . ARG A 1 77 ? 2.974 1.038 -14.726 1.00 43.22 77 ARG A C 1
ATOM 619 O O . ARG A 1 77 ? 1.888 0.822 -14.197 1.00 43.22 77 ARG A O 1
ATOM 626 N N . LEU A 1 78 ? 4.085 0.370 -14.403 1.00 46.44 78 LEU A N 1
ATOM 627 C CA . LEU A 1 78 ? 4.101 -0.812 -13.526 1.00 46.44 78 LEU A CA 1
ATOM 628 C C . LEU A 1 78 ? 4.447 -0.514 -12.064 1.00 46.44 78 LEU A C 1
ATOM 630 O O . LEU A 1 78 ? 3.852 -1.127 -11.182 1.00 46.44 78 LEU A O 1
ATOM 634 N N . LEU A 1 79 ? 5.375 0.404 -11.779 1.00 51.84 79 LEU A N 1
ATOM 635 C CA . LEU A 1 79 ? 5.791 0.696 -10.399 1.00 51.84 79 LEU A CA 1
ATOM 636 C C . LEU A 1 79 ? 4.955 1.806 -9.745 1.00 51.84 79 LEU A C 1
ATOM 638 O O . LEU A 1 79 ? 4.919 1.896 -8.521 1.00 51.84 79 LEU A O 1
ATOM 642 N N . CYS A 1 80 ? 4.264 2.633 -10.537 1.00 51.28 80 CYS A N 1
ATOM 643 C CA . CYS A 1 80 ? 3.940 3.991 -10.098 1.00 51.28 80 CYS A CA 1
ATOM 644 C C . CYS A 1 80 ? 2.484 4.450 -10.285 1.00 51.28 80 CYS A C 1
ATOM 646 O O . CYS A 1 80 ? 2.038 5.299 -9.518 1.00 51.28 80 CYS A O 1
ATOM 648 N N . ARG A 1 81 ? 1.691 3.904 -11.222 1.00 56.31 81 ARG A N 1
ATOM 649 C CA . ARG A 1 81 ? 0.343 4.456 -11.521 1.00 56.31 81 ARG A CA 1
ATOM 650 C C . ARG A 1 81 ? -0.601 4.553 -10.315 1.00 56.31 81 ARG A C 1
ATOM 652 O O . ARG A 1 81 ? -1.423 5.465 -10.258 1.00 56.31 81 ARG A O 1
ATOM 659 N N . ASN A 1 82 ? -0.446 3.647 -9.355 1.00 69.75 82 ASN A N 1
ATOM 660 C CA . ASN A 1 82 ? -1.176 3.642 -8.091 1.00 69.75 82 ASN A CA 1
ATOM 661 C C . ASN A 1 82 ? -0.233 3.461 -6.888 1.00 69.75 82 ASN A C 1
ATOM 663 O O . ASN A 1 82 ? -0.636 2.895 -5.872 1.00 69.75 82 ASN A O 1
ATOM 667 N N . LEU A 1 83 ? 1.031 3.889 -6.999 1.00 78.75 83 LEU A N 1
ATOM 668 C CA . LEU A 1 83 ? 1.878 4.015 -5.813 1.00 78.75 83 LEU A CA 1
ATOM 669 C C . LEU A 1 83 ? 1.268 5.096 -4.923 1.00 78.75 83 LEU A C 1
ATOM 671 O O . LEU A 1 83 ? 1.041 6.218 -5.384 1.00 78.75 83 LEU A O 1
ATOM 675 N N . CYS A 1 84 ? 0.979 4.750 -3.675 1.00 82.81 84 CYS A N 1
ATOM 676 C CA . CYS A 1 84 ? 0.379 5.664 -2.722 1.00 82.81 84 CYS A CA 1
ATOM 677 C C . CYS A 1 84 ? 1.460 6.378 -1.911 1.00 82.81 84 CYS A C 1
ATOM 679 O O . CYS A 1 84 ? 2.212 5.728 -1.185 1.00 82.81 84 CYS A O 1
ATOM 681 N N . TYR A 1 85 ? 1.515 7.711 -1.993 1.00 79.94 85 TYR A N 1
ATOM 682 C CA . TYR A 1 85 ? 2.361 8.508 -1.091 1.00 79.94 85 TYR A CA 1
ATOM 683 C C . TYR A 1 85 ? 1.694 8.742 0.264 1.00 79.94 85 TYR A C 1
ATOM 685 O O . TYR A 1 85 ? 2.380 9.005 1.254 1.00 79.94 85 TYR A O 1
ATOM 693 N N . LYS A 1 86 ? 0.361 8.658 0.290 1.00 86.62 86 LYS A N 1
ATOM 694 C CA . LYS A 1 86 ? -0.465 8.822 1.475 1.00 86.62 86 LYS A CA 1
ATOM 695 C C . LYS A 1 86 ? -1.686 7.917 1.384 1.00 86.62 86 LYS A C 1
ATOM 697 O O . LYS A 1 86 ? -2.258 7.713 0.312 1.00 86.62 86 LYS A O 1
ATOM 702 N N . VAL A 1 87 ? -2.069 7.352 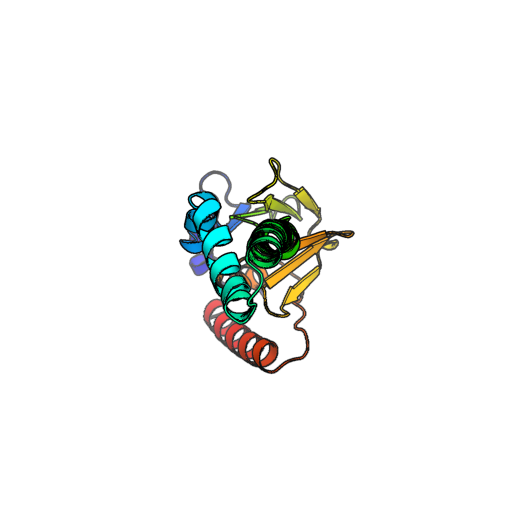2.514 1.00 89.75 87 VAL A N 1
ATOM 703 C CA . VAL A 1 87 ? -3.275 6.556 2.677 1.00 89.75 87 VAL A CA 1
ATOM 704 C C . VAL A 1 87 ? -3.936 6.989 3.971 1.00 89.75 87 VAL A C 1
ATOM 706 O O . VAL A 1 87 ? -3.287 7.013 5.015 1.00 89.75 87 VAL A O 1
ATOM 709 N N . GLU A 1 88 ? -5.211 7.336 3.900 1.00 91.44 88 GLU A N 1
ATOM 710 C CA . GLU A 1 88 ? -5.995 7.743 5.062 1.00 91.44 88 GLU A CA 1
ATOM 711 C C . GLU A 1 88 ? -7.085 6.710 5.309 1.00 91.44 88 GLU A C 1
ATOM 713 O O . GLU A 1 88 ? -7.725 6.257 4.368 1.00 91.44 88 GLU A O 1
ATOM 718 N N . TYR A 1 89 ? -7.297 6.317 6.555 1.00 91.38 89 TYR A N 1
ATOM 719 C CA . TYR A 1 89 ? -8.376 5.423 6.940 1.00 91.38 89 TYR A CA 1
ATOM 720 C C . TYR A 1 89 ? -9.179 6.055 8.065 1.00 91.38 89 TYR A C 1
ATOM 722 O O . TYR A 1 89 ? -8.635 6.346 9.130 1.00 91.38 89 TYR A O 1
ATOM 730 N N . ASP A 1 90 ? -10.464 6.272 7.815 1.00 91.06 90 ASP A N 1
ATOM 731 C CA . ASP A 1 90 ? -11.405 6.815 8.784 1.00 91.06 90 ASP A CA 1
ATOM 732 C C . ASP A 1 90 ? -12.189 5.673 9.441 1.00 91.06 90 ASP A C 1
ATOM 734 O O . ASP A 1 90 ? -12.936 4.946 8.783 1.00 91.06 90 ASP A O 1
ATOM 738 N N . LEU A 1 91 ? -12.015 5.520 10.755 1.00 87.19 91 LEU A N 1
ATOM 739 C CA . LEU A 1 91 ? -12.697 4.499 11.548 1.00 87.19 91 LEU A CA 1
ATOM 740 C C . LEU A 1 91 ? -14.212 4.699 11.612 1.00 87.19 91 LEU A C 1
ATOM 742 O O . LEU A 1 91 ? -14.940 3.711 11.708 1.00 87.19 91 LEU A O 1
ATOM 746 N N . SER A 1 92 ? -14.684 5.947 11.580 1.00 88.56 92 SER A N 1
ATOM 747 C CA . SER A 1 92 ? -16.104 6.265 11.750 1.00 88.56 92 SER A CA 1
ATOM 748 C C . SER A 1 92 ? -16.889 5.967 10.480 1.00 88.56 92 SER A C 1
ATOM 750 O O . SER A 1 92 ? -17.936 5.326 10.532 1.00 88.56 92 SER A O 1
ATOM 752 N N . SER A 1 93 ? -16.368 6.407 9.333 1.00 90.44 93 SER A N 1
ATOM 753 C CA . SER A 1 93 ? -16.997 6.161 8.030 1.00 90.44 93 SER A CA 1
ATOM 754 C C . SER A 1 93 ? -16.614 4.814 7.413 1.00 90.44 93 SER A C 1
ATOM 756 O O . SER A 1 93 ? -17.252 4.390 6.453 1.00 90.44 93 SER A O 1
ATOM 758 N N . ARG A 1 94 ? -15.595 4.128 7.956 1.00 90.06 94 ARG A N 1
ATOM 759 C CA . ARG A 1 94 ? -15.027 2.876 7.420 1.00 90.06 94 ARG A CA 1
ATOM 760 C C . ARG A 1 94 ? -14.540 3.016 5.969 1.00 90.06 94 ARG A C 1
ATOM 762 O O . ARG A 1 94 ? -14.485 2.044 5.216 1.00 90.06 94 ARG A O 1
ATOM 769 N N . VAL A 1 95 ? -14.139 4.228 5.588 1.00 91.94 95 VAL A N 1
ATOM 770 C CA . VAL A 1 95 ? -13.604 4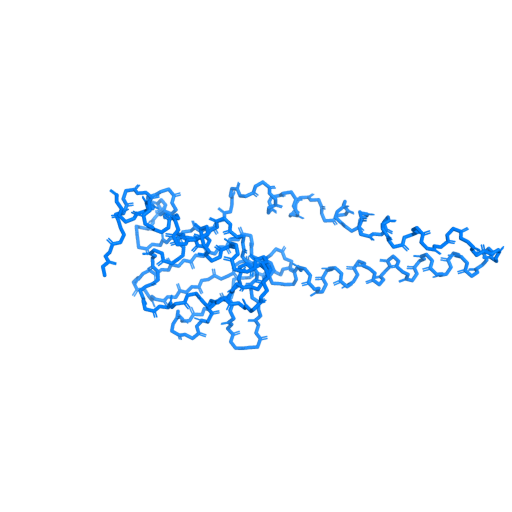.557 4.263 1.00 91.94 95 VAL A CA 1
ATOM 771 C C . VAL A 1 95 ? -12.087 4.668 4.326 1.00 91.94 95 VAL A C 1
ATOM 773 O O . VAL A 1 95 ? -11.524 5.314 5.212 1.00 91.94 95 VAL A O 1
ATOM 776 N N . ILE A 1 96 ? -11.419 4.058 3.350 1.00 91.94 96 ILE A N 1
ATOM 777 C CA . ILE A 1 96 ? -9.992 4.234 3.093 1.00 91.94 96 ILE A CA 1
ATOM 778 C C . ILE A 1 96 ? -9.790 5.074 1.829 1.00 91.94 96 ILE A C 1
ATOM 780 O O . ILE A 1 96 ? -10.437 4.853 0.806 1.00 91.94 96 ILE A O 1
ATOM 784 N N . LYS A 1 97 ? -8.892 6.054 1.903 1.00 93.00 97 LYS A N 1
ATOM 785 C CA . LYS A 1 97 ? -8.543 6.973 0.822 1.00 93.00 97 LYS A CA 1
ATOM 786 C C . LYS A 1 97 ? -7.108 6.731 0.384 1.00 93.00 97 LYS A C 1
ATOM 788 O O . LYS A 1 97 ? -6.184 6.796 1.192 1.00 93.00 97 LYS A O 1
ATOM 793 N N . PHE A 1 98 ? -6.914 6.486 -0.904 1.00 90.94 98 PHE A N 1
ATOM 794 C CA . PHE A 1 98 ? -5.615 6.229 -1.517 1.00 90.94 98 PHE A CA 1
ATOM 795 C C . PHE A 1 98 ? -5.157 7.444 -2.323 1.00 90.94 98 PHE A C 1
ATOM 797 O O . PHE A 1 98 ? -5.699 7.723 -3.395 1.00 90.94 98 PHE A O 1
ATOM 804 N N . TYR A 1 99 ? -4.126 8.140 -1.845 1.00 86.44 99 TYR A N 1
ATOM 805 C CA . TYR A 1 99 ? -3.532 9.288 -2.528 1.00 86.44 99 TYR A CA 1
ATOM 806 C C . TYR A 1 99 ? -2.329 8.829 -3.347 1.00 86.44 99 TYR A C 1
ATOM 808 O O . TYR A 1 99 ? -1.368 8.276 -2.808 1.00 86.44 99 TYR A O 1
ATOM 816 N N . ARG A 1 100 ? -2.390 9.024 -4.664 1.00 82.62 100 ARG A N 1
ATOM 817 C CA . ARG A 1 100 ? -1.440 8.443 -5.622 1.00 82.62 100 ARG A CA 1
ATOM 818 C C . ARG A 1 100 ? -0.365 9.440 -6.028 1.00 82.62 100 ARG A C 1
ATOM 820 O O . ARG A 1 100 ? -0.658 10.610 -6.229 1.00 82.62 100 ARG A O 1
ATOM 827 N N . CYS A 1 101 ? 0.864 8.965 -6.222 1.00 72.94 101 CYS A N 1
ATOM 828 C CA . CYS A 1 101 ? 1.996 9.830 -6.562 1.00 72.94 101 CYS A CA 1
ATOM 829 C C . CYS A 1 101 ? 1.875 10.491 -7.945 1.00 72.94 101 CYS A C 1
ATOM 831 O O . CYS A 1 101 ? 2.353 11.600 -8.135 1.00 72.94 101 CYS A O 1
ATOM 833 N N . PHE A 1 102 ? 1.264 9.806 -8.916 1.00 65.06 102 PHE A N 1
ATOM 834 C CA . PHE A 1 102 ? 1.289 10.214 -10.330 1.00 65.06 102 PHE A CA 1
ATOM 835 C C . PHE A 1 102 ? -0.103 10.510 -10.906 1.00 65.06 102 PHE A C 1
ATOM 837 O O . PHE A 1 102 ? -0.259 10.601 -12.120 1.00 65.06 102 PHE A O 1
ATOM 844 N N . ASN A 1 103 ? -1.120 10.631 -10.048 1.00 65.06 103 ASN A N 1
ATOM 845 C CA . ASN A 1 103 ? -2.478 11.009 -10.431 1.00 65.06 103 ASN A CA 1
ATOM 846 C C . ASN A 1 103 ? -3.054 11.955 -9.376 1.00 65.06 103 ASN A C 1
ATOM 848 O O . ASN A 1 103 ? -3.122 11.593 -8.202 1.00 65.06 103 ASN A O 1
ATOM 852 N N . SER A 1 104 ? -3.509 13.135 -9.800 1.00 60.47 104 SER A N 1
ATOM 853 C CA . SER A 1 104 ? -4.208 14.076 -8.925 1.00 60.47 104 SER A CA 1
ATOM 854 C C . SER A 1 104 ? -5.554 13.488 -8.500 1.00 60.47 104 SER A C 1
ATOM 856 O O . SER A 1 104 ? -6.410 13.212 -9.342 1.00 60.47 104 SER A O 1
ATOM 858 N N . GLY A 1 105 ? -5.732 13.282 -7.197 1.00 70.38 105 GLY A N 1
ATOM 859 C CA . GLY A 1 105 ? -6.984 12.817 -6.603 1.00 70.38 105 GLY A CA 1
ATOM 860 C C . GLY A 1 105 ? -6.820 11.580 -5.724 1.00 70.38 105 GLY A C 1
ATOM 861 O O . GLY A 1 105 ? -6.041 10.668 -6.026 1.00 70.38 105 GLY A O 1
ATOM 862 N N . ALA A 1 106 ? -7.590 11.556 -4.637 1.00 84.00 106 ALA A N 1
ATOM 863 C CA . ALA A 1 106 ? -7.726 10.395 -3.774 1.00 84.00 106 ALA A CA 1
ATOM 864 C C . ALA A 1 106 ? -8.770 9.436 -4.352 1.00 84.00 106 ALA A C 1
ATOM 866 O O . ALA A 1 106 ? -9.827 9.868 -4.810 1.00 84.00 106 ALA A O 1
ATOM 867 N N . ILE A 1 107 ? -8.477 8.137 -4.327 1.00 89.62 107 ILE A N 1
ATOM 868 C CA . ILE A 1 107 ? -9.498 7.114 -4.568 1.00 89.62 107 ILE A CA 1
ATOM 869 C C . ILE A 1 107 ? -10.035 6.668 -3.219 1.00 89.62 107 ILE A C 1
ATOM 871 O O . ILE A 1 107 ? -9.273 6.192 -2.383 1.00 89.62 107 ILE A O 1
ATOM 875 N N . GLU A 1 108 ? -11.338 6.819 -3.028 1.00 93.44 108 GLU A N 1
ATOM 876 C CA . GLU A 1 108 ? -12.031 6.395 -1.820 1.00 93.44 108 GLU A CA 1
ATOM 877 C C . GLU A 1 108 ? -12.641 5.007 -2.032 1.00 93.44 108 GLU A C 1
ATOM 879 O O . GLU A 1 108 ? -13.208 4.713 -3.090 1.00 93.44 108 GLU A O 1
ATOM 884 N N . ALA A 1 109 ? -12.499 4.140 -1.036 1.00 91.69 109 ALA A N 1
ATOM 885 C CA . ALA A 1 109 ? -13.044 2.794 -1.051 1.00 91.69 109 ALA A CA 1
ATOM 886 C C . ALA A 1 109 ? -13.615 2.435 0.329 1.00 91.69 109 ALA A C 1
ATOM 888 O O . ALA A 1 109 ? -12.973 2.724 1.342 1.00 91.69 109 ALA A O 1
ATOM 889 N N . PRO A 1 110 ? -14.779 1.767 0.401 1.00 92.12 110 PRO A N 1
ATOM 890 C CA . PRO A 1 110 ? -15.222 1.105 1.625 1.00 92.12 110 PRO A CA 1
ATOM 891 C C . PRO A 1 110 ? -14.231 0.001 1.998 1.00 92.12 110 PRO A C 1
ATOM 893 O O . PRO A 1 110 ? -13.853 -0.798 1.135 1.00 92.12 110 PRO A O 1
ATOM 896 N N . ILE A 1 111 ? -13.797 -0.060 3.257 1.00 89.62 111 ILE A N 1
ATOM 897 C CA . ILE A 1 111 ? -12.748 -0.990 3.705 1.00 89.62 111 ILE A CA 1
ATOM 898 C C . ILE A 1 111 ? -13.127 -2.467 3.509 1.00 89.62 111 ILE A C 1
ATOM 900 O O . ILE A 1 111 ? -12.254 -3.313 3.317 1.00 89.62 111 ILE A O 1
ATOM 904 N N . GLU A 1 112 ? -14.423 -2.775 3.504 1.00 88.81 112 GLU A N 1
ATOM 905 C CA . GLU A 1 112 ? -14.984 -4.110 3.266 1.00 88.81 112 GLU A CA 1
ATOM 906 C C . GLU A 1 112 ? -14.694 -4.613 1.851 1.00 88.81 112 GLU A C 1
ATOM 908 O O . GLU A 1 112 ? -14.582 -5.816 1.624 1.00 88.81 112 GLU A O 1
ATOM 913 N N . ASN A 1 113 ? -14.544 -3.689 0.902 1.00 90.56 113 ASN A N 1
ATOM 914 C CA . ASN A 1 113 ? -14.310 -3.996 -0.505 1.00 90.56 113 ASN A CA 1
ATOM 915 C C . ASN A 1 113 ? -12.818 -4.012 -0.863 1.00 90.56 113 ASN A C 1
ATOM 917 O O . ASN A 1 113 ? -12.464 -4.196 -2.030 1.00 90.56 113 ASN A O 1
ATOM 921 N N . VAL A 1 114 ? -11.938 -3.786 0.116 1.00 90.75 114 VAL A N 1
ATOM 922 C CA . VAL A 1 114 ? -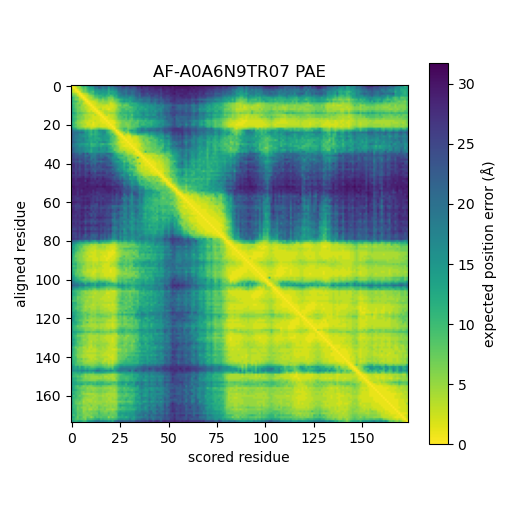10.495 -3.699 -0.092 1.00 90.75 114 VAL A CA 1
ATOM 923 C C . VAL A 1 114 ? -9.816 -4.973 0.381 1.00 90.75 114 VAL A C 1
ATOM 925 O O . VAL A 1 114 ? -9.860 -5.329 1.557 1.00 90.75 114 VAL A O 1
ATOM 928 N N . VAL A 1 115 ? -9.101 -5.630 -0.529 1.00 91.19 115 VAL A N 1
ATOM 929 C CA . VAL A 1 115 ? -8.281 -6.799 -0.199 1.00 91.19 115 VAL A CA 1
ATOM 930 C C . VAL A 1 115 ? -6.828 -6.381 -0.043 1.00 91.19 115 VAL A C 1
ATOM 932 O O . VAL A 1 115 ? -6.201 -5.910 -0.990 1.00 91.19 115 VAL A O 1
ATOM 935 N N . PHE A 1 116 ? -6.259 -6.609 1.136 1.00 90.56 116 PHE A N 1
ATOM 936 C CA . PHE A 1 116 ? -4.838 -6.378 1.378 1.00 90.56 116 PHE A CA 1
ATOM 937 C C . PHE A 1 116 ? -4.019 -7.613 1.004 1.00 90.56 116 PHE A C 1
ATOM 939 O O . PHE A 1 116 ? -4.299 -8.725 1.460 1.00 90.56 116 PHE A O 1
ATOM 946 N N . LEU A 1 117 ? -2.992 -7.415 0.183 1.00 89.88 117 LEU A N 1
ATOM 947 C CA . LEU A 1 117 ? -2.117 -8.463 -0.332 1.00 89.88 117 LEU A CA 1
ATOM 948 C C . LEU A 1 117 ? -0.650 -8.054 -0.173 1.00 89.88 117 LEU A C 1
ATOM 950 O O . LEU A 1 117 ? -0.277 -6.910 -0.421 1.00 89.88 117 LEU A O 1
ATOM 954 N N . PHE A 1 118 ? 0.191 -9.014 0.186 1.00 84.12 118 PHE A N 1
ATOM 955 C CA . PHE A 1 118 ? 1.638 -8.910 0.126 1.00 84.12 118 PHE A CA 1
ATOM 956 C C . PHE A 1 118 ? 2.188 -9.961 -0.840 1.00 84.12 118 PHE A C 1
ATOM 958 O O . PHE A 1 118 ? 2.094 -11.156 -0.562 1.00 84.12 118 PHE A O 1
ATOM 965 N N . ASP A 1 119 ? 2.786 -9.528 -1.949 1.00 76.12 119 ASP A N 1
ATOM 966 C CA . ASP A 1 119 ? 3.471 -10.413 -2.902 1.00 76.12 119 ASP A CA 1
ATOM 967 C C . ASP A 1 119 ? 5.001 -10.227 -2.872 1.00 76.12 119 ASP A C 1
ATOM 969 O O . ASP A 1 119 ? 5.793 -11.104 -2.532 1.00 76.12 119 ASP A O 1
ATOM 973 N N . ARG A 1 120 ? 5.405 -9.007 -3.175 1.00 75.12 120 ARG A N 1
ATOM 974 C CA . ARG A 1 120 ? 6.731 -8.397 -3.143 1.00 75.12 120 ARG A CA 1
ATOM 975 C C . ARG A 1 120 ? 6.598 -7.002 -2.530 1.00 75.12 120 ARG A C 1
ATOM 977 O O . ARG A 1 120 ? 7.505 -6.533 -1.844 1.00 75.12 120 ARG A O 1
ATOM 984 N N . HIS A 1 121 ? 5.433 -6.382 -2.732 1.00 79.94 121 HIS A N 1
ATOM 985 C CA . HIS A 1 121 ? 5.036 -5.119 -2.137 1.00 79.94 121 HIS A CA 1
ATOM 986 C C . HIS A 1 121 ? 3.729 -5.298 -1.370 1.00 79.94 121 HIS A C 1
ATOM 988 O O . HIS A 1 121 ? 2.868 -6.092 -1.755 1.00 79.94 121 HIS A O 1
ATOM 994 N N . PHE A 1 122 ? 3.572 -4.533 -0.300 1.00 83.94 122 PHE A N 1
ATOM 995 C CA . PHE A 1 122 ? 2.295 -4.384 0.367 1.00 83.94 122 PHE A CA 1
ATOM 996 C C . PHE A 1 122 ? 1.351 -3.600 -0.548 1.00 83.94 122 PHE A C 1
ATOM 998 O O . PHE A 1 122 ? 1.695 -2.530 -1.047 1.00 83.94 122 PHE A O 1
ATOM 1005 N N . ALA A 1 123 ? 0.176 -4.152 -0.819 1.00 87.88 123 ALA A N 1
ATOM 1006 C CA . ALA A 1 123 ? -0.789 -3.550 -1.719 1.00 87.88 123 ALA A CA 1
ATOM 1007 C C . ALA A 1 123 ? -2.222 -3.715 -1.210 1.00 87.88 123 ALA A C 1
ATOM 1009 O O . ALA A 1 123 ? -2.549 -4.676 -0.514 1.00 87.88 123 ALA A O 1
ATOM 1010 N N . ALA A 1 124 ? -3.075 -2.782 -1.613 1.00 90.31 124 ALA A N 1
ATOM 1011 C CA . ALA A 1 124 ? -4.518 -2.837 -1.464 1.00 90.31 124 ALA A CA 1
ATOM 1012 C C . ALA A 1 124 ? -5.151 -3.021 -2.849 1.00 90.31 124 ALA A C 1
ATOM 1014 O O . ALA A 1 124 ? -4.827 -2.295 -3.788 1.00 90.31 124 ALA A O 1
ATOM 1015 N N . ILE A 1 125 ? -6.025 -4.009 -2.999 1.00 90.50 125 ILE A N 1
ATOM 1016 C CA . ILE A 1 125 ? -6.775 -4.274 -4.226 1.00 90.50 125 ILE A CA 1
ATOM 1017 C C . ILE A 1 125 ? -8.204 -3.799 -4.012 1.00 90.50 125 ILE A C 1
ATOM 1019 O O . ILE A 1 125 ? -8.856 -4.228 -3.061 1.00 90.50 125 ILE A O 1
ATOM 1023 N N . TYR A 1 126 ? -8.684 -2.935 -4.898 1.00 91.06 126 TYR A N 1
ATOM 1024 C CA . TYR A 1 126 ? -10.062 -2.458 -4.900 1.00 91.06 126 TYR A CA 1
ATOM 1025 C C . TYR A 1 126 ? -10.572 -2.377 -6.336 1.00 91.06 126 TYR A C 1
ATOM 1027 O O . TYR A 1 126 ? -9.941 -1.745 -7.190 1.00 91.06 126 TYR A O 1
ATOM 1035 N N . SER A 1 127 ? -11.719 -3.010 -6.604 1.00 87.31 127 SER A N 1
ATOM 1036 C CA . SER A 1 127 ? -12.246 -3.182 -7.962 1.00 87.31 127 SER A CA 1
ATOM 1037 C C . SER A 1 127 ? -11.181 -3.826 -8.873 1.00 87.31 127 SER A C 1
ATOM 1039 O O . SER A 1 127 ? -10.706 -4.922 -8.579 1.00 87.31 127 SER A O 1
ATOM 1041 N N . VAL A 1 128 ? -10.761 -3.146 -9.941 1.00 84.69 128 VAL A N 1
ATOM 1042 C CA . VAL A 1 128 ? -9.702 -3.578 -10.873 1.00 84.69 128 VAL A CA 1
ATOM 1043 C C . VAL A 1 128 ? -8.331 -2.960 -10.574 1.00 84.69 128 VAL A C 1
ATOM 1045 O O . VAL A 1 128 ? -7.356 -3.224 -11.279 1.00 84.69 128 VAL A O 1
ATOM 1048 N N . TYR A 1 129 ? -8.237 -2.109 -9.551 1.00 85.19 129 TYR A N 1
ATOM 1049 C CA . TYR A 1 129 ? -7.034 -1.342 -9.258 1.00 85.19 129 TYR A CA 1
ATOM 1050 C C . TYR A 1 129 ? -6.227 -1.969 -8.127 1.00 85.19 129 TYR A C 1
ATOM 1052 O O . TYR A 1 129 ? -6.740 -2.314 -7.064 1.00 85.19 129 TYR A O 1
ATOM 1060 N N . ARG A 1 130 ? -4.916 -2.046 -8.353 1.00 86.56 130 ARG A N 1
ATOM 1061 C CA . ARG A 1 130 ? -3.919 -2.349 -7.330 1.00 86.56 130 ARG A CA 1
ATOM 1062 C C . ARG A 1 130 ? -3.277 -1.056 -6.857 1.00 86.56 130 ARG A C 1
ATOM 1064 O O . ARG A 1 130 ? -2.689 -0.366 -7.682 1.00 86.56 130 ARG A O 1
ATOM 1071 N N . PHE A 1 131 ? -3.348 -0.777 -5.565 1.00 87.88 131 PHE A N 1
ATOM 1072 C CA . PHE A 1 131 ? -2.712 0.347 -4.883 1.00 87.88 131 PHE A CA 1
ATOM 1073 C C . PHE A 1 131 ? -1.497 -0.147 -4.116 1.00 87.88 131 PHE A C 1
ATOM 1075 O O . PHE A 1 131 ? -1.633 -0.954 -3.201 1.00 87.88 131 PHE A O 1
ATOM 1082 N N . THR A 1 132 ? -0.307 0.307 -4.493 1.00 86.31 132 THR A N 1
ATOM 1083 C CA . THR A 1 132 ? 0.935 -0.108 -3.834 1.00 86.31 132 THR A CA 1
ATOM 1084 C C . THR A 1 132 ? 1.217 0.824 -2.665 1.00 86.31 132 THR A C 1
ATOM 1086 O O . THR A 1 132 ? 1.251 2.040 -2.832 1.00 86.31 132 THR A O 1
ATOM 1089 N N . ILE A 1 133 ? 1.443 0.252 -1.488 1.00 85.00 133 ILE A N 1
ATOM 1090 C CA . ILE A 1 133 ? 1.696 0.955 -0.230 1.00 85.00 133 ILE A CA 1
ATOM 1091 C C . ILE A 1 133 ? 3.091 0.547 0.265 1.00 85.00 133 ILE A C 1
ATOM 1093 O O . ILE A 1 133 ? 3.574 -0.552 -0.012 1.00 85.00 133 ILE A O 1
ATOM 1097 N N . PHE A 1 134 ? 3.773 1.415 1.012 1.00 79.94 134 PHE A N 1
ATOM 1098 C CA . PHE A 1 134 ? 5.075 1.066 1.579 1.00 79.94 134 PHE A CA 1
ATOM 1099 C C . PHE A 1 134 ? 4.968 -0.091 2.580 1.00 79.94 134 PHE A C 1
ATOM 1101 O O . PHE A 1 134 ? 4.136 -0.087 3.490 1.00 79.94 134 PHE A O 1
ATOM 1108 N N . ASN A 1 135 ? 5.870 -1.067 2.438 1.00 76.56 135 ASN A N 1
ATOM 1109 C CA . ASN A 1 135 ? 5.912 -2.285 3.256 1.00 76.56 135 ASN A CA 1
ATOM 1110 C C . ASN A 1 135 ? 6.024 -1.993 4.762 1.00 76.56 135 ASN A C 1
ATOM 1112 O O . ASN A 1 135 ? 5.541 -2.774 5.579 1.00 76.56 135 ASN A O 1
ATOM 1116 N N . GLU A 1 136 ? 6.646 -0.871 5.133 1.00 78.81 136 GLU A N 1
ATOM 1117 C CA . GLU A 1 136 ? 6.801 -0.435 6.525 1.00 78.81 136 GLU A CA 1
ATOM 1118 C C . GLU A 1 136 ? 5.466 -0.128 7.216 1.00 78.81 136 GLU A C 1
ATOM 1120 O O . GLU A 1 136 ? 5.366 -0.268 8.435 1.00 78.81 136 GLU A O 1
ATOM 1125 N N . TYR A 1 137 ? 4.429 0.237 6.452 1.00 81.25 137 TYR A N 1
ATOM 1126 C CA . TYR A 1 137 ? 3.112 0.556 7.001 1.00 81.25 137 TYR A CA 1
ATOM 1127 C C . TYR A 1 137 ? 2.237 -0.681 7.238 1.00 81.25 137 TYR A C 1
ATOM 1129 O O . TYR A 1 137 ? 1.312 -0.633 8.047 1.00 81.25 137 TYR A O 1
ATOM 1137 N N . MET A 1 138 ? 2.567 -1.812 6.609 1.00 84.50 138 MET A N 1
ATOM 1138 C CA . MET A 1 138 ? 1.832 -3.079 6.695 1.00 84.50 138 MET A CA 1
ATOM 1139 C C . MET A 1 138 ? 1.430 -3.513 8.128 1.00 84.50 138 MET A C 1
ATOM 1141 O O . MET A 1 138 ? 0.251 -3.807 8.336 1.00 84.50 138 MET A O 1
ATOM 1145 N N . PRO A 1 139 ? 2.330 -3.556 9.140 1.00 81.88 139 PRO A N 1
ATOM 1146 C CA . PRO A 1 139 ? 1.955 -3.961 10.501 1.00 81.88 139 PRO A CA 1
ATOM 1147 C C . PRO A 1 139 ? 0.961 -3.007 11.173 1.00 81.88 139 PRO A C 1
ATOM 1149 O O . PRO A 1 139 ? 0.167 -3.444 12.001 1.00 81.88 139 PRO A O 1
ATOM 1152 N N . TYR A 1 140 ? 0.972 -1.726 10.807 1.00 83.75 140 TYR A N 1
ATOM 1153 C CA . TYR A 1 140 ? 0.082 -0.723 11.389 1.00 83.75 140 TYR A CA 1
ATOM 1154 C C . TYR A 1 140 ? -1.306 -0.755 10.744 1.00 83.75 140 TYR A C 1
ATOM 1156 O O . TYR A 1 140 ? -2.304 -0.654 11.449 1.00 83.75 140 TYR A O 1
ATOM 1164 N N . PHE A 1 141 ? -1.387 -1.012 9.436 1.00 83.12 141 PHE A N 1
ATOM 1165 C CA . PHE A 1 141 ? -2.664 -1.286 8.769 1.00 83.12 141 PHE A CA 1
ATOM 1166 C C . PHE A 1 141 ? -3.381 -2.487 9.389 1.00 83.12 141 PHE A C 1
ATOM 1168 O O . PHE A 1 141 ? -4.550 -2.392 9.755 1.00 83.12 141 PHE A O 1
ATOM 1175 N N . ALA A 1 142 ? -2.663 -3.594 9.593 1.00 82.38 142 ALA A N 1
ATOM 1176 C CA . ALA A 1 142 ? -3.231 -4.790 10.217 1.00 82.38 142 ALA A CA 1
ATOM 1177 C C . ALA A 1 142 ? -3.681 -4.593 11.671 1.00 82.38 142 ALA A C 1
ATOM 1179 O O . ALA A 1 142 ? -4.466 -5.390 12.180 1.00 82.38 142 ALA A O 1
ATOM 1180 N N . ALA A 1 143 ? -3.140 -3.585 12.354 1.00 81.50 143 ALA A N 1
ATOM 1181 C CA . ALA A 1 143 ? -3.526 -3.251 13.716 1.00 81.50 143 ALA A CA 1
ATOM 1182 C C . ALA A 1 143 ? -4.856 -2.487 13.779 1.00 81.50 143 ALA A C 1
ATOM 1184 O O . ALA A 1 143 ? -5.556 -2.569 14.787 1.00 81.50 143 ALA A O 1
ATOM 1185 N N . ILE A 1 144 ? -5.178 -1.736 12.724 1.00 79.81 144 ILE A N 1
ATOM 1186 C CA . ILE A 1 144 ? -6.275 -0.762 12.714 1.00 79.81 144 ILE A CA 1
ATOM 1187 C C . ILE A 1 144 ? -7.471 -1.258 11.901 1.00 79.81 144 ILE A C 1
ATOM 1189 O O . ILE A 1 144 ? -8.592 -0.842 12.176 1.00 79.81 144 ILE A O 1
ATOM 1193 N N . ILE A 1 145 ? -7.269 -2.154 10.933 1.00 76.19 145 ILE A N 1
ATOM 1194 C CA . ILE A 1 145 ? -8.361 -2.697 10.126 1.00 76.19 145 ILE A CA 1
ATOM 1195 C C . ILE A 1 145 ? -8.872 -4.000 10.760 1.00 76.19 145 ILE A C 1
ATOM 1197 O O . ILE A 1 145 ? -8.239 -5.049 10.603 1.00 76.19 145 ILE A O 1
ATOM 1201 N N . PRO A 1 146 ? -10.010 -3.979 11.477 1.00 62.50 146 PRO A N 1
ATOM 1202 C CA . PRO A 1 146 ? -10.571 -5.185 12.066 1.00 62.50 146 PRO A CA 1
ATOM 1203 C C . PRO A 1 146 ? -11.088 -6.125 10.970 1.00 62.50 146 PRO A C 1
ATOM 1205 O O . PRO A 1 146 ? -11.814 -5.712 10.073 1.00 62.50 146 PRO A O 1
ATOM 1208 N N . GLY A 1 147 ? -10.733 -7.408 11.053 1.00 65.19 147 GLY A N 1
ATOM 1209 C CA . GLY A 1 147 ? -11.313 -8.463 10.212 1.00 65.19 147 GLY A CA 1
ATOM 1210 C C . GLY A 1 147 ? -10.734 -8.620 8.801 1.00 65.19 147 GLY A C 1
ATOM 1211 O O . GLY A 1 147 ? -10.954 -9.669 8.205 1.00 65.19 147 GLY A O 1
ATOM 1212 N N . ASN A 1 148 ? -9.942 -7.671 8.283 1.00 64.88 148 ASN A N 1
ATOM 1213 C CA . ASN A 1 148 ? -9.214 -7.880 7.025 1.00 64.88 148 ASN A CA 1
ATOM 1214 C C . ASN A 1 148 ? -7.852 -8.521 7.286 1.00 64.88 148 ASN A C 1
ATOM 1216 O O . ASN A 1 148 ? -6.897 -7.878 7.731 1.00 64.88 148 ASN A O 1
ATOM 1220 N N . GLU A 1 149 ? -7.746 -9.808 6.971 1.00 78.56 149 GLU A N 1
ATOM 1221 C CA . GLU A 1 149 ? -6.456 -10.483 6.936 1.00 78.56 149 GLU A CA 1
ATOM 1222 C C . GLU A 1 149 ? -5.647 -10.034 5.717 1.00 78.56 149 GLU A C 1
ATOM 1224 O O . GLU A 1 149 ? -6.112 -10.071 4.577 1.00 78.56 149 GLU A O 1
ATOM 1229 N N . ILE A 1 150 ? -4.394 -9.648 5.958 1.00 86.44 150 ILE A N 1
ATOM 1230 C CA . ILE A 1 150 ? -3.429 -9.424 4.883 1.00 86.44 150 ILE A CA 1
ATOM 1231 C C . ILE A 1 150 ? -3.081 -10.787 4.284 1.00 86.44 150 ILE A C 1
ATOM 1233 O O . ILE A 1 150 ? -2.481 -11.638 4.951 1.00 86.44 150 ILE A O 1
ATOM 1237 N N . LYS A 1 151 ? -3.440 -10.991 3.017 1.00 89.50 151 LYS A N 1
ATOM 1238 C CA . LYS A 1 151 ? -3.063 -12.184 2.256 1.00 89.50 151 LYS A CA 1
ATOM 1239 C C . LYS A 1 151 ? -1.579 -12.103 1.905 1.00 89.50 151 LYS A C 1
ATOM 1241 O O . LYS A 1 151 ? -1.076 -11.035 1.578 1.00 89.50 151 LYS A O 1
ATOM 1246 N N . PHE A 1 152 ? -0.875 -13.227 1.943 1.00 87.62 152 PHE A N 1
ATOM 1247 C CA . PHE A 1 152 ? 0.525 -13.316 1.520 1.00 87.62 152 PHE A CA 1
ATOM 1248 C C . PHE A 1 152 ? 0.610 -14.272 0.335 1.00 87.62 152 PHE A C 1
ATOM 1250 O O . PHE A 1 152 ? 0.050 -15.364 0.417 1.00 87.62 152 PH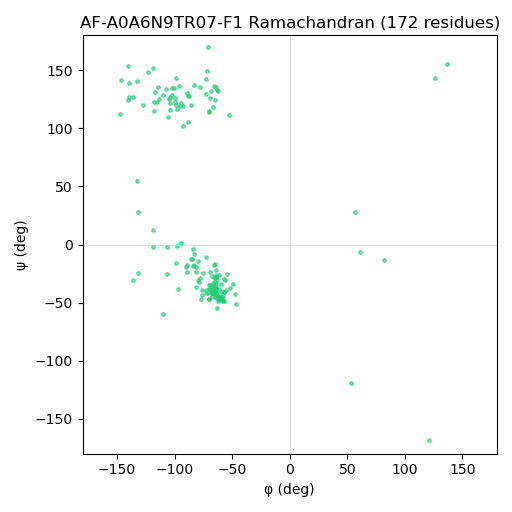E A O 1
ATOM 1257 N N . SER A 1 153 ? 1.289 -13.870 -0.738 1.00 84.19 153 SER A N 1
ATOM 1258 C CA . SER A 1 153 ? 1.546 -14.752 -1.876 1.00 84.19 153 SER A CA 1
ATOM 1259 C C . SER A 1 153 ? 2.560 -15.840 -1.523 1.00 84.19 153 SER A C 1
ATOM 1261 O O . SER A 1 153 ? 3.265 -15.773 -0.510 1.00 84.19 153 SER A O 1
ATOM 1263 N N . ASP A 1 154 ? 2.698 -16.808 -2.422 1.00 76.75 154 ASP A N 1
ATOM 1264 C CA . ASP A 1 154 ? 3.775 -17.783 -2.352 1.00 76.75 154 ASP A CA 1
ATOM 1265 C C . ASP A 1 154 ? 5.127 -17.155 -2.717 1.00 76.75 154 ASP A C 1
ATOM 1267 O O . ASP A 1 154 ? 5.218 -16.198 -3.488 1.00 76.75 154 ASP A O 1
ATOM 1271 N N . GLY A 1 155 ? 6.195 -17.689 -2.121 1.00 75.06 155 GLY A N 1
ATOM 1272 C CA . GLY A 1 155 ? 7.575 -17.262 -2.367 1.00 75.06 155 GLY A CA 1
ATOM 1273 C C . GLY A 1 155 ? 8.414 -17.136 -1.096 1.00 75.06 155 GLY A C 1
ATOM 1274 O O . GLY A 1 155 ? 7.894 -16.944 0.003 1.00 75.06 155 GLY A O 1
ATOM 1275 N N . ILE A 1 156 ? 9.737 -17.259 -1.235 1.00 75.06 156 ILE A N 1
ATOM 1276 C CA . ILE A 1 156 ? 10.681 -17.199 -0.103 1.00 75.06 156 ILE A CA 1
ATOM 1277 C C . ILE A 1 156 ? 10.629 -15.820 0.576 1.00 75.06 156 ILE A C 1
ATOM 1279 O O . ILE A 1 156 ? 10.554 -15.732 1.801 1.00 75.06 156 ILE A O 1
ATOM 1283 N N . TYR A 1 157 ? 10.579 -14.742 -0.212 1.00 68.94 157 TYR A N 1
ATOM 1284 C CA . TYR A 1 157 ? 10.507 -13.379 0.318 1.00 68.94 157 TYR A CA 1
ATOM 1285 C C . TYR A 1 157 ? 9.177 -13.084 1.027 1.00 68.94 157 TYR A C 1
ATOM 1287 O O . TYR A 1 157 ? 9.176 -12.555 2.137 1.00 68.94 157 TYR A O 1
ATOM 1295 N N . ALA A 1 158 ? 8.045 -13.492 0.443 1.00 73.38 158 ALA A N 1
ATOM 1296 C CA . ALA A 1 158 ? 6.733 -13.348 1.071 1.00 73.38 158 ALA A CA 1
ATOM 1297 C C . ALA A 1 158 ? 6.643 -14.134 2.390 1.00 73.38 158 ALA A C 1
ATOM 1299 O O . ALA A 1 158 ? 6.117 -13.617 3.377 1.00 73.38 158 ALA A O 1
ATOM 1300 N N . ARG A 1 159 ? 7.237 -15.337 2.462 1.00 76.12 159 ARG A N 1
ATOM 1301 C CA . ARG A 1 159 ? 7.361 -16.110 3.712 1.00 76.12 159 ARG A CA 1
ATOM 1302 C C . ARG A 1 159 ? 8.179 -15.373 4.774 1.00 76.12 159 ARG A C 1
ATOM 1304 O O . ARG A 1 159 ? 7.723 -15.268 5.913 1.00 76.12 159 ARG A O 1
ATOM 1311 N N . TYR A 1 160 ? 9.341 -14.830 4.408 1.00 81.25 160 TYR A N 1
ATOM 1312 C CA . TYR A 1 160 ? 10.164 -14.017 5.311 1.00 81.25 160 TYR A CA 1
ATOM 1313 C C . TYR A 1 160 ? 9.397 -12.787 5.822 1.00 81.25 160 TYR A C 1
ATOM 1315 O O . TYR A 1 160 ? 9.355 -12.526 7.026 1.00 81.25 160 TYR A O 1
ATOM 1323 N N . MET A 1 161 ? 8.718 -12.068 4.928 1.00 77.88 161 MET A N 1
ATOM 1324 C CA . MET A 1 161 ? 7.937 -10.883 5.284 1.00 77.88 161 MET A CA 1
ATOM 1325 C C . MET A 1 161 ? 6.722 -11.222 6.144 1.00 77.88 161 MET A C 1
ATOM 1327 O O . MET A 1 161 ? 6.432 -10.489 7.086 1.00 77.88 161 MET A O 1
ATOM 1331 N N 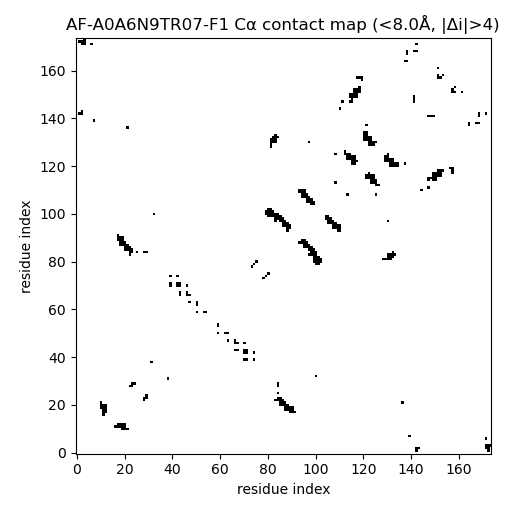. LYS A 1 162 ? 6.067 -12.363 5.909 1.00 86.88 162 LYS A N 1
ATOM 1332 C CA . LYS A 1 162 ? 5.005 -12.893 6.776 1.00 86.88 162 LYS A CA 1
ATOM 1333 C C . LYS A 1 162 ? 5.525 -13.189 8.180 1.00 86.88 162 LYS A C 1
ATOM 1335 O O . LYS A 1 162 ? 4.862 -12.849 9.159 1.00 86.88 162 LYS A O 1
ATOM 1340 N N . TRP A 1 163 ? 6.701 -13.805 8.296 1.00 86.12 163 TRP A N 1
ATOM 1341 C CA . TRP A 1 163 ? 7.341 -14.047 9.591 1.00 86.12 163 TRP A CA 1
ATOM 1342 C C . TRP A 1 163 ? 7.665 -12.730 10.311 1.00 86.12 163 TRP A C 1
ATOM 1344 O O . TRP A 1 163 ? 7.248 -12.540 11.456 1.00 86.12 163 TRP A O 1
ATOM 1354 N N . ARG A 1 164 ? 8.298 -11.776 9.614 1.00 80.88 164 ARG A N 1
ATOM 1355 C CA . ARG A 1 164 ? 8.626 -10.447 10.154 1.00 80.88 164 ARG A CA 1
ATOM 1356 C C . ARG A 1 164 ? 7.373 -9.687 10.593 1.00 80.88 164 ARG A C 1
ATOM 1358 O O . ARG A 1 164 ? 7.337 -9.147 11.696 1.00 80.88 164 ARG A O 1
ATOM 1365 N N . PHE A 1 165 ? 6.325 -9.705 9.773 1.00 84.50 165 PHE A N 1
ATOM 1366 C CA . PHE A 1 165 ? 5.021 -9.120 10.081 1.00 84.50 165 PHE A CA 1
ATOM 1367 C C . PHE A 1 165 ? 4.407 -9.720 11.347 1.00 84.50 165 PHE A C 1
ATOM 1369 O O . PHE A 1 165 ? 4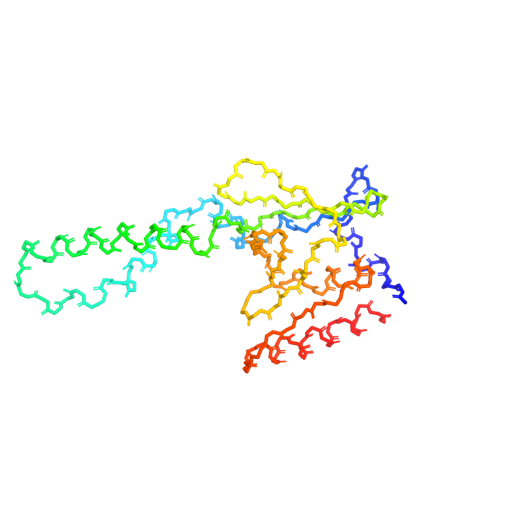.014 -8.973 12.238 1.00 84.50 165 PHE A O 1
ATOM 1376 N N . LYS A 1 166 ? 4.373 -11.054 11.469 1.00 85.25 166 LYS A N 1
ATOM 1377 C CA . LYS A 1 166 ? 3.863 -11.734 12.671 1.00 85.25 166 LYS A CA 1
ATOM 1378 C C . LYS A 1 166 ? 4.651 -11.342 13.922 1.00 85.25 166 LYS A C 1
ATOM 1380 O O . LYS A 1 166 ? 4.047 -11.115 14.966 1.00 85.25 166 LYS A O 1
ATOM 1385 N N . SER A 1 167 ? 5.975 -11.234 13.814 1.00 82.19 167 SER A N 1
ATOM 1386 C CA . SER A 1 167 ? 6.829 -10.791 14.922 1.00 82.19 167 SER A CA 1
ATOM 1387 C C . SER A 1 167 ? 6.522 -9.349 15.338 1.00 82.19 167 SER A C 1
ATOM 1389 O O . SER A 1 167 ? 6.375 -9.065 16.525 1.00 82.19 167 SER A O 1
ATOM 1391 N N . MET A 1 168 ? 6.379 -8.437 14.371 1.00 76.25 168 MET A N 1
ATOM 1392 C CA . MET A 1 168 ? 6.045 -7.034 14.643 1.00 76.25 168 MET A CA 1
ATOM 1393 C C . MET A 1 168 ? 4.632 -6.879 15.205 1.00 76.25 168 MET A C 1
ATOM 1395 O O . MET A 1 168 ? 4.435 -6.098 16.128 1.00 76.25 168 MET A O 1
ATOM 1399 N N . LYS A 1 169 ? 3.661 -7.648 14.701 1.00 75.38 169 LYS A N 1
ATOM 1400 C CA . LYS A 1 169 ? 2.282 -7.638 15.201 1.00 75.38 169 LYS A CA 1
ATOM 1401 C C . LYS A 1 169 ? 2.223 -8.022 16.682 1.00 75.38 169 LYS A C 1
ATOM 1403 O O . LYS A 1 169 ? 1.655 -7.269 17.463 1.00 75.38 169 LYS A O 1
ATOM 1408 N N . LYS A 1 170 ? 2.915 -9.094 17.089 1.00 77.56 170 LYS A N 1
ATOM 1409 C CA . LYS A 1 170 ? 3.046 -9.469 18.511 1.00 77.56 170 LYS A CA 1
ATOM 1410 C C . LYS A 1 170 ? 3.660 -8.349 19.357 1.00 77.56 170 LYS A C 1
ATOM 1412 O O . LYS A 1 170 ? 3.201 -8.086 20.459 1.00 77.56 170 LYS A O 1
ATOM 1417 N N . SER A 1 171 ? 4.680 -7.667 18.832 1.00 73.62 171 SER A N 1
ATOM 1418 C CA . SER A 1 171 ? 5.304 -6.522 19.508 1.00 73.62 171 SER A CA 1
ATOM 1419 C C . SER A 1 171 ? 4.376 -5.308 19.617 1.00 73.62 171 SER A C 1
ATOM 1421 O O . SER A 1 171 ? 4.548 -4.501 20.526 1.00 73.62 171 SER A O 1
ATOM 1423 N N . LEU A 1 172 ? 3.417 -5.145 18.705 1.00 70.44 172 LEU A N 1
ATOM 1424 C CA . LEU A 1 172 ? 2.407 -4.092 18.786 1.00 70.44 172 LEU A CA 1
ATOM 1425 C C . LEU A 1 172 ? 1.295 -4.436 19.779 1.00 70.44 172 LEU A C 1
ATOM 1427 O O . LEU A 1 172 ? 0.775 -3.512 20.388 1.00 70.44 172 LEU A O 1
ATOM 1431 N N . GLU A 1 173 ? 0.954 -5.718 19.926 1.00 68.12 173 GLU A N 1
ATOM 1432 C CA . GLU A 1 173 ? -0.077 -6.235 20.841 1.00 68.12 173 GLU A CA 1
ATOM 1433 C C . GLU A 1 173 ? 0.360 -6.261 22.319 1.00 68.12 173 GLU A C 1
ATOM 1435 O O . GLU A 1 173 ? -0.504 -6.199 23.191 1.00 68.12 173 GLU A O 1
ATOM 1440 N N . GLY A 1 174 ? 1.671 -6.323 22.590 1.00 55.66 174 GLY A N 1
ATOM 1441 C CA . GLY A 1 174 ? 2.275 -6.173 23.926 1.00 55.66 174 GLY A CA 1
ATOM 1442 C C . GLY A 1 174 ? 2.616 -4.735 24.307 1.00 55.66 174 GLY A C 1
ATOM 1443 O O . GLY A 1 174 ? 2.641 -4.467 25.524 1.00 55.66 174 GLY A O 1
#

Sequence (174 aa):
MVVPIKKLKRFQSENNPNVFVFGEKSVLANWVLNHPFWTASILVFFAIVPTVSCSDRFLKVFIVFSTYNYAIALAARLLCRNLCYKVEYDLSSRVIKFYRCFNSGAIEAPIENVVFLFDRHFAAIYSVYRFTIFNEYMPYFAAIIPGNEIKFSDGIYARYMKWRFKSMKKSLEG

Secondary structure (DSSP, 8-state):
----GGGTGGGB-SS-TTEEEEES--HHHHHHHH-HHHHHHHHHHHHHGGGTT---HHHHHHHHHHHHHHHHHHHIIIIITTBEEEEEEETTTTEEEEEETTSSSEEEEEGGGPEEEESSSEEEEETTEEEEE-GGGHHHHHHHSTT---EE-SSHHHHHHHHHHHHHHHHHH-